Protein AF-A0A1T5CNG0-F1 (afdb_monomer_lite)

Sequence (67 aa):
MSELELKSGKTFCFIDQYETLEARIVYGKTLEGTNAFKIWVNGKPILITKIFTSVDDKLKELISRYS

Radius of gyration: 15.16 Å; chains: 1; bounding box: 30×28×41 Å

Structure (mmCIF, N/CA/C/O backbone):
data_AF-A0A1T5CNG0-F1
#
_entry.id   AF-A0A1T5CNG0-F1
#
loop_
_atom_site.group_PDB
_atom_site.id
_atom_site.type_symbol
_atom_site.label_atom_id
_atom_site.label_alt_id
_atom_site.label_comp_id
_atom_site.label_asym_id
_atom_site.label_entity_id
_atom_site.label_seq_id
_atom_site.pdbx_PDB_ins_code
_atom_site.Cartn_x
_atom_site.Cartn_y
_atom_site.Cartn_z
_atom_site.occupancy
_atom_site.B_iso_or_equiv
_atom_site.auth_seq_id
_atom_site.auth_comp_id
_atom_site.auth_asym_id
_atom_site.auth_atom_id
_atom_site.pdbx_PDB_model_num
ATOM 1 N N . MET A 1 1 ? 7.082 -10.360 11.328 1.00 62.16 1 MET A N 1
ATOM 2 C CA . MET A 1 1 ? 7.165 -8.893 11.489 1.00 62.16 1 MET A CA 1
ATOM 3 C C . MET A 1 1 ? 6.298 -8.502 12.663 1.00 62.16 1 MET A C 1
ATOM 5 O O . MET A 1 1 ? 5.213 -9.058 12.798 1.00 62.16 1 MET A O 1
ATOM 9 N N . SER A 1 2 ? 6.784 -7.612 13.516 1.00 70.00 2 SER A N 1
ATOM 10 C CA . SER A 1 2 ? 6.026 -7.082 14.645 1.00 70.00 2 SER A CA 1
ATOM 11 C C . SER A 1 2 ? 5.060 -5.980 14.193 1.00 70.00 2 SER A C 1
ATOM 13 O O . SER A 1 2 ? 5.257 -5.332 13.165 1.00 70.00 2 SER A O 1
ATOM 15 N N . GLU A 1 3 ? 4.011 -5.736 14.976 1.00 63.97 3 GLU A N 1
ATOM 16 C CA . GLU A 1 3 ? 3.059 -4.646 14.722 1.00 63.97 3 GLU A CA 1
ATOM 17 C C . GLU A 1 3 ? 3.742 -3.265 14.729 1.00 63.97 3 GLU A C 1
ATOM 19 O O . GLU A 1 3 ? 3.338 -2.357 14.004 1.00 63.97 3 GLU A O 1
ATOM 24 N N . LEU A 1 4 ? 4.811 -3.115 15.517 1.00 67.88 4 LEU A N 1
ATOM 25 C CA . LEU A 1 4 ? 5.575 -1.875 15.638 1.00 67.88 4 LEU A CA 1
ATOM 26 C C . LEU A 1 4 ? 6.320 -1.543 14.336 1.00 67.88 4 LEU A C 1
ATOM 28 O O . LEU A 1 4 ? 6.251 -0.408 13.868 1.00 67.88 4 LEU A O 1
ATOM 32 N N . GLU A 1 5 ? 6.934 -2.553 13.710 1.00 66.62 5 GLU A N 1
ATOM 33 C CA . GLU A 1 5 ? 7.589 -2.438 12.396 1.00 66.62 5 GLU A CA 1
ATOM 34 C C . GLU A 1 5 ? 6.592 -2.083 11.281 1.00 66.62 5 GLU A C 1
ATOM 36 O O . GLU A 1 5 ? 6.922 -1.376 10.330 1.00 66.62 5 GLU A O 1
ATOM 41 N N . LEU A 1 6 ? 5.350 -2.561 11.392 1.00 67.50 6 LEU A N 1
ATOM 42 C CA . LEU A 1 6 ? 4.288 -2.239 10.440 1.00 67.50 6 LEU A CA 1
ATOM 43 C C . LEU A 1 6 ? 3.758 -0.809 10.629 1.00 67.50 6 LEU A C 1
ATOM 45 O O . LEU A 1 6 ? 3.432 -0.152 9.639 1.00 67.50 6 LEU A O 1
ATOM 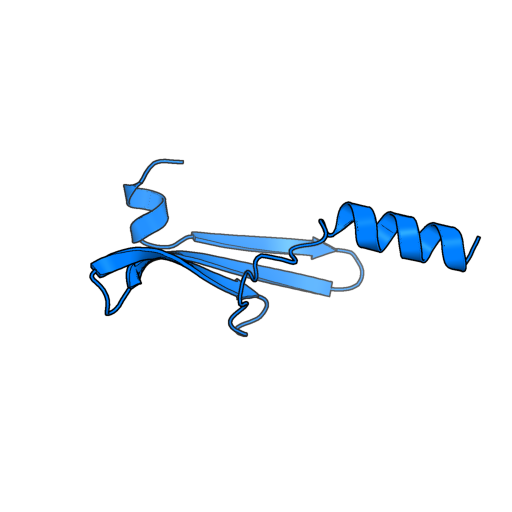49 N N . LYS A 1 7 ? 3.703 -0.301 11.868 1.00 72.12 7 LYS A N 1
ATOM 50 C CA . LYS A 1 7 ? 3.279 1.080 12.177 1.00 72.12 7 LYS A CA 1
ATOM 51 C C . LYS A 1 7 ? 4.301 2.133 11.755 1.00 72.12 7 LYS A C 1
ATOM 53 O O . LYS A 1 7 ? 3.903 3.182 11.257 1.00 72.12 7 LYS A O 1
ATOM 58 N N . SER A 1 8 ? 5.599 1.863 11.914 1.00 77.19 8 SER A N 1
ATOM 59 C CA . SER A 1 8 ? 6.662 2.747 11.401 1.00 77.19 8 SER A CA 1
ATOM 60 C C . SER A 1 8 ? 6.698 2.794 9.872 1.00 77.19 8 SER A C 1
ATOM 62 O O . SER A 1 8 ? 7.239 3.728 9.279 1.00 77.19 8 SER A O 1
ATOM 64 N N . GLY A 1 9 ? 6.086 1.797 9.235 1.00 80.50 9 GLY A N 1
ATOM 65 C CA . GLY A 1 9 ? 6.169 1.583 7.809 1.00 80.50 9 GLY A CA 1
ATOM 66 C C . GLY A 1 9 ? 7.419 0.808 7.430 1.00 80.50 9 GLY A C 1
ATOM 67 O O . GLY A 1 9 ? 8.464 0.921 8.071 1.00 80.50 9 GLY A O 1
ATOM 68 N N . LYS A 1 10 ? 7.307 0.033 6.355 1.00 84.06 10 LYS A N 1
ATOM 69 C CA . LYS A 1 10 ? 8.413 -0.723 5.781 1.00 84.06 10 LYS A CA 1
ATOM 70 C C . LYS A 1 10 ? 8.430 -0.569 4.270 1.00 84.06 10 LYS A C 1
ATOM 72 O O . LYS A 1 10 ? 7.380 -0.631 3.630 1.00 84.06 10 LYS A O 1
ATOM 77 N N . THR A 1 11 ? 9.624 -0.378 3.727 1.00 85.50 11 THR A N 1
ATOM 78 C CA . THR A 1 11 ? 9.870 -0.332 2.287 1.00 85.50 11 THR A CA 1
ATOM 79 C C . THR A 1 11 ? 10.507 -1.643 1.846 1.00 85.50 11 THR A C 1
ATOM 81 O O . THR A 1 11 ? 11.408 -2.159 2.508 1.00 85.50 11 THR A O 1
ATOM 84 N N . PHE A 1 12 ? 10.015 -2.184 0.740 1.00 83.94 12 PHE A N 1
ATOM 85 C CA . PHE A 1 12 ? 10.502 -3.379 0.072 1.00 83.94 12 PHE A CA 1
ATOM 86 C C . PHE A 1 12 ? 10.914 -2.982 -1.339 1.00 83.94 12 PHE A C 1
ATOM 88 O O . PHE A 1 12 ? 10.102 -2.424 -2.071 1.00 83.94 12 PHE A O 1
ATOM 95 N N . CYS A 1 13 ? 12.153 -3.270 -1.717 1.00 83.50 13 CYS A N 1
ATOM 96 C CA . CYS A 1 13 ? 12.639 -3.023 -3.068 1.00 83.50 13 CYS A CA 1
ATOM 97 C C . CYS A 1 13 ? 12.847 -4.366 -3.759 1.00 83.50 13 CYS A C 1
ATOM 99 O O . CYS A 1 13 ? 13.627 -5.193 -3.285 1.00 83.50 13 CYS A O 1
ATOM 101 N N . PHE A 1 14 ? 12.147 -4.570 -4.867 1.00 80.69 14 PHE A N 1
ATOM 102 C CA . PHE A 1 14 ? 12.343 -5.691 -5.772 1.00 80.69 14 PHE A CA 1
ATOM 103 C C . PHE A 1 14 ? 13.051 -5.159 -7.009 1.00 80.69 14 PHE A C 1
ATOM 105 O O . PHE A 1 14 ? 12.594 -4.197 -7.618 1.00 80.69 14 PHE A O 1
ATOM 112 N N . ILE A 1 15 ? 14.191 -5.748 -7.343 1.00 81.38 15 ILE A N 1
ATOM 113 C CA . ILE A 1 15 ? 14.956 -5.391 -8.534 1.00 81.38 15 ILE A CA 1
ATOM 114 C C . ILE A 1 15 ? 14.886 -6.602 -9.453 1.00 81.38 15 ILE A C 1
ATOM 116 O O . ILE A 1 15 ? 15.364 -7.673 -9.077 1.00 81.38 15 ILE A O 1
ATOM 120 N N . ASP A 1 16 ? 14.281 -6.431 -10.622 1.00 76.56 16 ASP A N 1
ATOM 121 C CA . ASP A 1 16 ? 14.369 -7.385 -11.725 1.00 76.56 16 ASP A CA 1
ATOM 122 C C . ASP A 1 16 ? 15.154 -6.754 -12.887 1.00 76.56 16 ASP A C 1
ATOM 124 O O . ASP A 1 16 ? 15.408 -5.549 -12.918 1.00 76.56 16 ASP A O 1
ATOM 128 N N . GLN A 1 17 ? 15.546 -7.568 -13.862 1.00 75.38 17 GLN A N 1
ATOM 129 C CA . GLN A 1 17 ? 16.306 -7.175 -15.049 1.00 75.38 17 GLN A CA 1
ATOM 130 C C . GLN A 1 17 ? 15.619 -6.103 -15.926 1.00 75.38 17 GLN A C 1
ATOM 132 O O . GLN A 1 17 ? 16.272 -5.521 -16.791 1.00 75.38 17 GLN A O 1
ATOM 137 N N . TYR A 1 18 ? 14.330 -5.825 -15.704 1.00 71.25 18 TYR A N 1
ATOM 138 C CA . TYR A 1 18 ? 13.546 -4.840 -16.458 1.00 71.25 18 TYR A CA 1
ATOM 139 C C . TYR A 1 18 ? 13.095 -3.632 -15.632 1.00 71.25 18 TYR A C 1
ATOM 141 O O . TYR A 1 18 ? 12.898 -2.555 -16.197 1.00 71.25 18 TYR A O 1
ATOM 149 N N . GLU A 1 19 ? 12.926 -3.776 -14.315 1.00 72.62 19 GLU A N 1
ATOM 150 C CA . GLU A 1 19 ? 12.400 -2.703 -13.474 1.00 72.62 19 GLU A CA 1
ATOM 151 C C . GLU A 1 19 ? 12.795 -2.830 -11.998 1.00 72.62 19 GLU A C 1
ATOM 153 O O . GLU A 1 19 ? 12.977 -3.920 -11.455 1.00 72.62 19 GLU A O 1
ATOM 158 N N . THR A 1 20 ? 12.873 -1.673 -11.337 1.00 81.31 20 THR A N 1
ATOM 159 C CA . THR A 1 20 ? 12.923 -1.577 -9.877 1.00 81.31 20 THR A CA 1
ATOM 160 C C . THR A 1 20 ? 11.527 -1.244 -9.368 1.00 81.31 20 THR A C 1
ATOM 162 O O . THR A 1 20 ? 10.962 -0.201 -9.708 1.00 81.31 20 THR A O 1
ATOM 165 N N . LEU A 1 21 ? 10.986 -2.119 -8.528 1.00 84.06 21 LEU A N 1
ATOM 166 C CA . LEU A 1 21 ? 9.696 -1.960 -7.878 1.00 84.06 21 LEU A CA 1
ATOM 167 C C . LEU A 1 21 ? 9.908 -1.677 -6.388 1.00 84.06 21 LEU A C 1
ATOM 169 O O . LEU A 1 21 ? 10.342 -2.537 -5.622 1.00 84.06 21 LEU A O 1
ATOM 173 N N . GLU A 1 22 ? 9.586 -0.457 -5.970 1.00 87.88 22 GLU A N 1
ATOM 174 C CA . GLU A 1 22 ? 9.601 -0.032 -4.573 1.00 87.88 22 GLU A CA 1
ATOM 175 C C . GLU A 1 22 ? 8.182 -0.089 -4.002 1.00 87.88 22 GLU A C 1
ATOM 177 O O . GLU A 1 22 ? 7.310 0.678 -4.405 1.00 87.88 22 GLU A O 1
ATOM 182 N N . ALA A 1 23 ? 7.947 -0.972 -3.037 1.00 87.88 23 ALA A N 1
ATOM 183 C CA . ALA A 1 23 ? 6.695 -1.072 -2.305 1.00 87.88 23 ALA A CA 1
ATOM 184 C C . ALA A 1 23 ? 6.859 -0.550 -0.873 1.00 87.88 23 ALA A C 1
ATOM 186 O O . ALA A 1 23 ? 7.625 -1.100 -0.085 1.00 87.88 23 ALA A O 1
ATOM 187 N N . ARG A 1 24 ? 6.096 0.474 -0.488 1.00 87.38 24 ARG A N 1
ATOM 188 C CA . ARG A 1 24 ? 6.018 0.962 0.895 1.00 87.38 24 ARG A CA 1
ATOM 189 C C . ARG A 1 24 ? 4.697 0.542 1.517 1.00 87.38 24 ARG A C 1
ATOM 191 O O . ARG A 1 24 ? 3.637 0.851 0.983 1.00 87.38 24 ARG A O 1
ATOM 198 N N . ILE A 1 25 ? 4.757 -0.111 2.670 1.00 86.56 25 ILE A N 1
ATOM 199 C CA . ILE A 1 25 ? 3.587 -0.585 3.413 1.00 86.56 25 ILE A CA 1
ATOM 200 C C . ILE A 1 25 ? 3.598 0.055 4.795 1.00 86.56 25 ILE A C 1
ATOM 202 O O . ILE A 1 25 ? 4.598 -0.020 5.503 1.00 86.56 25 ILE A O 1
ATOM 206 N N . VAL A 1 26 ? 2.487 0.674 5.187 1.00 86.44 26 VAL A N 1
ATOM 207 C CA . VAL A 1 26 ? 2.303 1.291 6.508 1.00 86.44 26 VAL A CA 1
ATOM 208 C C . VAL A 1 26 ? 0.975 0.831 7.088 1.00 86.44 26 VAL A C 1
ATOM 210 O O . VAL A 1 26 ? -0.052 0.916 6.422 1.00 86.44 26 VAL A O 1
ATOM 213 N N . TYR A 1 27 ? 0.970 0.376 8.333 1.00 84.19 27 TYR A N 1
ATOM 214 C CA . TYR A 1 27 ? -0.246 0.037 9.064 1.00 84.19 27 TYR A CA 1
ATOM 215 C C . TYR A 1 27 ? -0.686 1.211 9.939 1.00 84.19 27 TYR A C 1
ATOM 217 O O . TYR A 1 27 ? 0.113 1.773 10.687 1.00 84.19 27 TYR A O 1
ATOM 225 N N . GLY A 1 28 ? -1.957 1.598 9.861 1.00 82.88 28 GLY A N 1
ATOM 226 C CA . GLY A 1 28 ? -2.473 2.715 10.647 1.00 82.88 28 GLY A CA 1
ATOM 227 C C . GLY A 1 28 ? -3.992 2.749 10.726 1.00 82.88 28 GLY A C 1
ATOM 228 O O . GLY A 1 28 ? -4.678 1.909 10.149 1.00 82.88 28 GLY A O 1
ATOM 229 N N . LYS A 1 29 ? -4.521 3.743 11.445 1.00 83.31 29 LYS A N 1
ATOM 230 C CA . LYS A 1 29 ? -5.965 3.977 11.540 1.00 83.31 29 LYS A CA 1
ATOM 231 C C . LYS A 1 29 ? -6.493 4.765 10.343 1.00 83.31 29 LYS A C 1
ATOM 233 O O . LYS A 1 29 ? -5.850 5.701 9.861 1.00 83.31 29 LYS A O 1
ATOM 238 N N . THR A 1 30 ? -7.675 4.381 9.884 1.00 80.06 30 THR A N 1
ATOM 239 C CA . THR A 1 30 ? -8.507 5.144 8.955 1.00 80.06 30 THR A CA 1
ATOM 240 C C . THR A 1 30 ? -9.160 6.322 9.682 1.00 80.06 30 THR A C 1
ATOM 242 O O . THR A 1 30 ? -9.133 6.405 10.912 1.00 80.06 30 THR A O 1
ATOM 245 N N . LEU A 1 31 ? -9.777 7.232 8.920 1.00 78.38 31 LEU A N 1
ATOM 246 C CA . LEU A 1 31 ? -10.581 8.325 9.482 1.00 78.38 31 LEU A CA 1
ATOM 247 C C . LEU A 1 31 ? -11.778 7.805 10.297 1.00 78.38 31 LEU A C 1
ATOM 249 O O . LEU A 1 31 ? -12.197 8.448 11.251 1.00 78.38 31 LEU A O 1
ATOM 253 N N . GLU A 1 32 ? -12.274 6.615 9.961 1.00 84.62 32 GLU A N 1
ATOM 254 C CA . GLU A 1 32 ? -13.373 5.927 10.648 1.00 84.62 32 GLU A CA 1
ATOM 255 C C . GLU A 1 32 ? -12.899 5.129 11.880 1.00 84.62 32 GLU A C 1
ATOM 257 O O . GLU A 1 32 ? -13.687 4.466 12.547 1.00 84.62 32 GLU A O 1
ATOM 262 N N . GLY A 1 33 ? -11.600 5.168 12.198 1.00 82.81 33 GLY A N 1
ATOM 263 C CA . GLY A 1 33 ? -11.022 4.526 13.381 1.00 82.81 33 GLY A CA 1
ATOM 264 C C . GLY A 1 33 ? -10.713 3.033 13.232 1.00 82.81 33 GLY A C 1
ATOM 265 O O . GLY A 1 33 ? -10.151 2.443 14.159 1.00 82.81 33 GLY A O 1
ATOM 266 N N . THR A 1 34 ? -11.013 2.431 12.080 1.00 81.62 34 THR A N 1
ATOM 267 C CA . THR A 1 34 ? -10.620 1.054 11.742 1.00 81.62 34 THR A CA 1
ATOM 268 C C . THR A 1 34 ? -9.138 0.985 11.382 1.00 81.62 34 THR A C 1
ATOM 270 O O . THR A 1 34 ? -8.557 1.958 10.910 1.00 81.62 34 THR A O 1
ATOM 273 N N . ASN A 1 35 ? -8.489 -0.156 11.610 1.00 80.06 35 ASN A N 1
ATOM 274 C CA . ASN A 1 35 ? -7.096 -0.326 11.203 1.00 80.06 35 ASN A CA 1
ATOM 275 C C . ASN A 1 35 ? -7.010 -0.826 9.755 1.00 80.06 35 ASN A C 1
ATOM 277 O O . ASN A 1 35 ? -7.745 -1.733 9.368 1.00 80.06 35 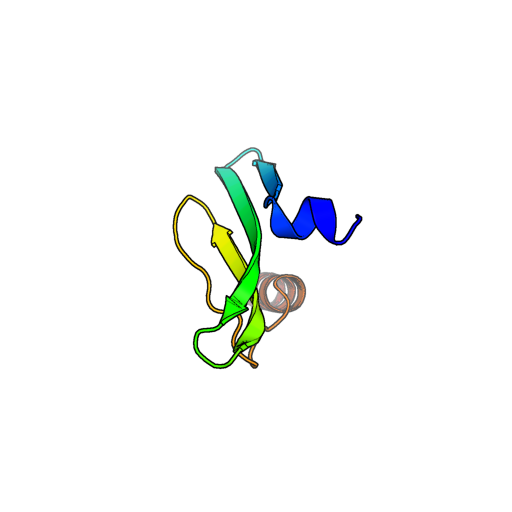ASN A O 1
ATOM 281 N N . ALA A 1 36 ? -6.088 -0.266 8.975 1.00 83.31 36 ALA A N 1
ATOM 282 C CA . ALA A 1 36 ? -5.872 -0.621 7.579 1.00 83.31 36 ALA A CA 1
ATOM 283 C C . ALA A 1 36 ? -4.396 -0.486 7.174 1.00 83.31 36 ALA A C 1
ATOM 285 O O . ALA A 1 36 ? -3.613 0.236 7.799 1.00 83.31 36 ALA A O 1
ATOM 286 N N . PHE A 1 37 ? -4.029 -1.161 6.084 1.00 83.25 37 PHE A N 1
ATOM 287 C CA . PHE A 1 37 ? -2.741 -0.972 5.423 1.00 83.25 37 PHE A CA 1
ATOM 288 C C . PHE A 1 37 ? -2.846 0.123 4.362 1.00 83.25 37 PHE A C 1
ATOM 290 O O . PHE A 1 37 ? -3.756 0.120 3.535 1.00 83.25 37 PHE A O 1
ATOM 297 N N . LYS A 1 38 ? -1.882 1.040 4.363 1.00 85.50 38 LYS A N 1
ATOM 298 C CA . LYS A 1 38 ? -1.619 1.981 3.277 1.00 85.50 38 LYS A CA 1
ATOM 299 C C . LYS A 1 38 ? -0.431 1.453 2.487 1.00 85.50 38 LYS A C 1
ATOM 301 O O . LYS A 1 38 ? 0.628 1.205 3.066 1.00 85.50 38 LYS A O 1
ATOM 306 N N . ILE A 1 39 ? -0.627 1.252 1.191 1.00 86.38 39 ILE A N 1
ATOM 307 C CA . ILE A 1 39 ? 0.370 0.654 0.307 1.00 86.38 39 ILE A CA 1
ATOM 308 C C . ILE A 1 39 ? 0.665 1.638 -0.815 1.00 86.38 39 ILE A C 1
ATOM 310 O O . ILE A 1 39 ? -0.256 2.171 -1.433 1.00 86.38 39 ILE A O 1
ATOM 314 N N . TRP A 1 40 ? 1.946 1.853 -1.084 1.00 88.06 40 TRP A N 1
ATOM 315 C CA . TRP A 1 40 ? 2.431 2.582 -2.248 1.00 88.06 40 TRP A CA 1
ATOM 316 C C . TRP A 1 40 ? 3.354 1.682 -3.052 1.00 88.06 40 TRP A C 1
ATOM 318 O O . TRP A 1 40 ? 4.160 0.971 -2.460 1.00 88.06 40 TRP A O 1
ATOM 328 N N . VAL A 1 41 ? 3.260 1.743 -4.376 1.00 85.88 41 VAL A N 1
ATOM 329 C CA . VAL A 1 41 ? 4.205 1.112 -5.300 1.00 85.88 41 VAL A CA 1
ATOM 330 C C . VAL A 1 41 ? 4.756 2.184 -6.228 1.00 85.88 41 VAL A C 1
ATOM 332 O O . VAL A 1 41 ? 3.983 2.916 -6.849 1.00 85.88 41 VAL A O 1
ATOM 335 N N . ASN A 1 42 ? 6.080 2.318 -6.291 1.00 87.31 42 ASN A N 1
ATOM 336 C CA . ASN A 1 42 ? 6.788 3.353 -7.049 1.00 87.31 42 ASN A CA 1
ATOM 337 C C . ASN A 1 42 ? 6.221 4.759 -6.772 1.00 87.31 42 ASN A C 1
ATOM 339 O O . ASN A 1 42 ? 5.907 5.526 -7.683 1.00 87.31 42 ASN A O 1
ATOM 343 N N . GLY A 1 43 ? 5.993 5.059 -5.488 1.00 82.88 43 GLY A N 1
ATOM 344 C CA . GLY A 1 43 ? 5.416 6.324 -5.017 1.00 82.88 43 GLY A CA 1
ATOM 345 C C . GLY A 1 43 ? 3.909 6.502 -5.258 1.00 82.88 43 GLY A C 1
ATOM 346 O O . GLY A 1 43 ? 3.331 7.467 -4.758 1.00 82.88 43 GLY A O 1
ATOM 347 N N . LYS A 1 44 ? 3.237 5.586 -5.967 1.00 84.31 44 LYS A N 1
ATOM 348 C CA . LYS A 1 44 ? 1.798 5.671 -6.267 1.00 84.31 44 LYS A CA 1
ATOM 349 C C . LYS A 1 44 ? 0.980 4.854 -5.262 1.00 84.31 44 LYS A C 1
ATOM 351 O O . LYS A 1 44 ? 1.319 3.696 -5.028 1.00 84.31 44 LYS A O 1
ATOM 356 N N . PRO A 1 45 ? -0.090 5.406 -4.664 1.00 81.25 45 PRO A N 1
ATOM 357 C CA . PRO A 1 45 ? -0.931 4.653 -3.739 1.00 81.25 45 PRO A CA 1
ATOM 358 C C . PRO A 1 45 ? -1.685 3.536 -4.473 1.00 81.25 45 PRO A C 1
ATOM 360 O O . PRO A 1 45 ? -2.194 3.748 -5.573 1.00 81.25 45 PRO A O 1
ATOM 363 N N . ILE A 1 46 ? -1.792 2.363 -3.847 1.00 78.19 46 ILE A N 1
ATOM 364 C CA . ILE A 1 46 ? -2.596 1.242 -4.344 1.00 78.19 46 ILE A CA 1
ATOM 365 C C . ILE A 1 46 ? -3.817 1.044 -3.450 1.00 78.19 46 ILE A C 1
ATOM 367 O O . ILE A 1 46 ? -3.728 1.030 -2.222 1.00 78.19 46 ILE A O 1
ATOM 371 N N . LEU A 1 47 ? -4.966 0.849 -4.092 1.00 66.00 47 LEU A N 1
ATOM 372 C CA . LEU A 1 47 ? -6.211 0.443 -3.454 1.00 66.00 47 LEU A CA 1
ATOM 373 C C . LEU A 1 47 ? -6.355 -1.076 -3.572 1.00 66.00 47 LEU A C 1
ATOM 375 O O . LEU A 1 47 ? -6.524 -1.602 -4.672 1.00 66.00 47 LEU A O 1
ATOM 379 N N . ILE A 1 48 ? -6.320 -1.782 -2.441 1.00 66.75 48 ILE A N 1
ATOM 380 C CA . ILE A 1 48 ? -6.734 -3.188 -2.401 1.00 66.75 48 ILE A CA 1
ATOM 381 C C . ILE A 1 48 ? -8.261 -3.202 -2.406 1.00 66.75 48 ILE A C 1
ATOM 383 O O . ILE A 1 48 ? -8.907 -2.947 -1.391 1.00 66.75 48 ILE A O 1
ATOM 387 N N . THR A 1 49 ? -8.845 -3.473 -3.567 1.00 57.00 49 THR A N 1
ATOM 388 C CA . THR A 1 49 ? -10.28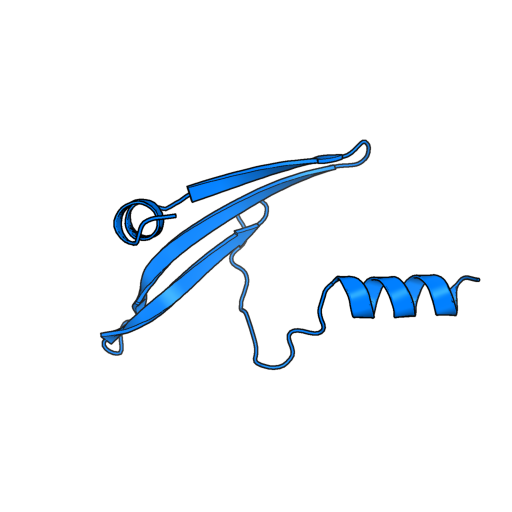3 -3.739 -3.673 1.00 57.00 49 THR A CA 1
ATOM 389 C C . THR A 1 49 ? -10.545 -5.226 -3.412 1.00 57.00 49 THR A C 1
ATOM 391 O O . THR A 1 49 ? -9.645 -6.049 -3.562 1.00 57.00 49 THR A O 1
ATOM 394 N N . LYS A 1 50 ? -11.778 -5.604 -3.040 1.00 52.22 50 LYS A N 1
ATOM 395 C CA . LYS A 1 50 ? -12.185 -7.019 -2.863 1.00 52.22 50 LYS A CA 1
ATOM 396 C C . LYS A 1 50 ? -11.927 -7.898 -4.101 1.00 52.22 50 LYS A C 1
ATOM 398 O O . LYS A 1 50 ? -11.943 -9.116 -3.982 1.00 52.22 50 LYS A O 1
ATOM 403 N N . ILE A 1 51 ? -11.682 -7.293 -5.263 1.00 51.06 51 ILE A N 1
ATOM 404 C CA . ILE A 1 51 ? -11.308 -7.958 -6.511 1.00 51.06 51 ILE A CA 1
ATOM 405 C C . ILE A 1 51 ? -9.780 -7.899 -6.634 1.00 51.06 51 ILE A C 1
ATOM 407 O O . ILE A 1 51 ? -9.223 -7.279 -7.536 1.00 51.06 51 ILE A O 1
ATOM 411 N N . PHE A 1 52 ? -9.081 -8.482 -5.665 1.00 48.97 52 PHE A N 1
ATOM 412 C CA . PHE A 1 52 ? -7.645 -8.694 -5.779 1.00 48.97 52 PHE A CA 1
ATOM 413 C C . PHE A 1 52 ? -7.454 -10.066 -6.421 1.00 48.97 52 PHE A C 1
ATOM 415 O O . PHE A 1 52 ? -7.278 -11.064 -5.727 1.00 48.97 52 PHE A O 1
ATOM 422 N N . THR A 1 53 ? -7.576 -10.145 -7.750 1.00 50.06 53 THR A N 1
ATOM 423 C CA . THR A 1 53 ? -7.090 -11.329 -8.467 1.00 50.06 53 THR A CA 1
ATOM 424 C C . THR A 1 53 ? -5.601 -11.408 -8.164 1.00 50.06 53 THR A C 1
ATOM 426 O O . THR A 1 53 ? -4.889 -10.426 -8.402 1.00 50.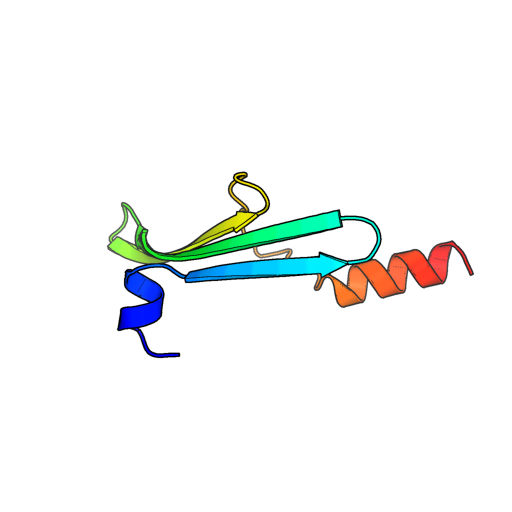06 53 THR A O 1
ATOM 429 N N . SER A 1 54 ? -5.144 -12.507 -7.557 1.00 50.69 54 SER A N 1
ATOM 430 C CA . SER A 1 54 ? -3.734 -12.643 -7.206 1.00 50.69 54 SER A CA 1
ATOM 431 C C . SER A 1 54 ? -2.904 -12.398 -8.467 1.00 50.69 54 SER A C 1
ATOM 433 O O . SER A 1 54 ? -3.301 -12.780 -9.571 1.00 50.69 54 SER A O 1
ATOM 435 N N . VAL A 1 55 ? -1.788 -11.685 -8.331 1.00 53.91 55 VAL A N 1
ATOM 436 C CA . VAL A 1 55 ? -0.912 -11.389 -9.472 1.00 53.91 55 VAL A CA 1
ATOM 437 C C . VAL A 1 55 ? -0.533 -12.687 -10.202 1.00 53.91 55 VAL A C 1
ATOM 439 O O . VAL A 1 55 ? -0.475 -12.680 -11.428 1.00 53.91 55 VAL A O 1
ATOM 442 N N . ASP A 1 56 ? -0.440 -13.809 -9.477 1.00 53.88 56 ASP A N 1
ATOM 443 C CA . ASP A 1 56 ? -0.250 -15.161 -10.015 1.00 53.88 56 ASP A CA 1
ATOM 444 C C . ASP A 1 56 ? -1.370 -15.621 -10.955 1.00 53.88 56 ASP A C 1
ATOM 446 O O . ASP A 1 56 ? -1.089 -16.198 -12.004 1.00 53.88 56 ASP A O 1
ATOM 450 N N . ASP A 1 57 ? -2.637 -15.372 -10.627 1.00 55.69 57 ASP A N 1
ATOM 451 C CA . ASP A 1 57 ? -3.763 -15.761 -11.486 1.00 55.69 57 ASP A CA 1
ATOM 452 C C . ASP A 1 57 ? -3.795 -14.926 -12.770 1.00 55.69 57 ASP A C 1
ATOM 454 O O . ASP A 1 57 ? -4.060 -15.451 -13.852 1.00 55.69 57 ASP A O 1
ATOM 458 N N . LYS A 1 58 ? -3.446 -13.637 -12.674 1.00 53.50 58 LYS A N 1
ATOM 459 C CA . LYS A 1 58 ? -3.345 -12.756 -13.845 1.00 53.50 58 LYS A CA 1
ATOM 460 C C . LYS A 1 58 ? -2.135 -13.101 -14.720 1.00 53.50 58 LYS A C 1
ATOM 462 O O . LYS A 1 58 ? -2.223 -13.013 -15.943 1.00 53.50 58 LYS A O 1
ATOM 467 N N . LEU A 1 59 ? -1.034 -13.543 -14.111 1.00 49.31 59 LEU A N 1
ATOM 468 C CA . LEU A 1 59 ? 0.134 -14.083 -14.811 1.00 49.31 59 LEU A CA 1
ATOM 469 C C . LEU A 1 59 ? -0.195 -15.393 -15.527 1.00 49.31 59 LEU A C 1
ATOM 471 O O . LEU A 1 59 ? 0.130 -15.528 -16.703 1.00 49.31 59 LEU A O 1
ATOM 475 N N . LYS A 1 60 ? -0.893 -16.327 -14.870 1.00 67.38 60 LYS A N 1
ATOM 476 C CA . LYS A 1 60 ? -1.366 -17.573 -15.498 1.00 67.38 60 LYS A CA 1
ATOM 477 C C . LYS A 1 60 ? -2.292 -17.300 -16.679 1.00 67.38 60 LYS A C 1
ATOM 479 O O . LYS A 1 60 ? -2.144 -17.932 -17.721 1.00 67.38 60 LYS A O 1
ATOM 484 N N . GLU A 1 61 ? -3.215 -16.350 -16.539 1.00 67.88 61 GLU A N 1
ATOM 485 C CA . GLU A 1 61 ? -4.114 -15.945 -17.623 1.00 67.88 61 GLU A CA 1
ATOM 486 C C . GLU A 1 61 ? -3.342 -15.354 -18.813 1.00 67.88 61 GLU A C 1
ATOM 488 O O . GLU A 1 61 ? -3.602 -15.719 -19.959 1.00 67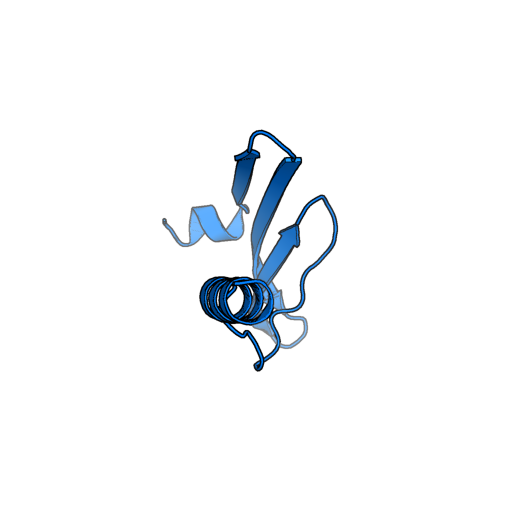.88 61 GLU A O 1
ATOM 493 N N . LEU A 1 62 ? -2.371 -14.471 -18.558 1.00 57.69 62 LEU A N 1
ATOM 494 C CA . LEU A 1 62 ? -1.527 -13.892 -19.606 1.00 57.69 62 LEU A CA 1
ATOM 495 C C . LEU A 1 62 ? -0.679 -14.957 -20.305 1.00 57.69 62 LEU A C 1
ATOM 497 O O . LEU A 1 62 ? -0.671 -14.999 -21.531 1.00 57.69 62 LEU A O 1
ATOM 501 N N . ILE A 1 63 ? -0.030 -15.848 -19.551 1.00 68.44 63 ILE A N 1
ATOM 502 C CA . ILE A 1 63 ? 0.732 -16.968 -20.117 1.00 68.44 63 ILE A CA 1
ATOM 503 C C . ILE A 1 63 ? -0.190 -17.817 -20.998 1.00 68.44 63 ILE A C 1
ATOM 505 O O . ILE A 1 63 ? 0.127 -18.044 -22.159 1.00 68.44 63 ILE A O 1
ATOM 509 N N . SER A 1 64 ? -1.373 -18.196 -20.507 1.00 70.19 64 SER A N 1
ATOM 510 C CA . SER A 1 64 ? -2.337 -19.003 -21.266 1.00 70.19 64 SER A CA 1
ATOM 511 C C . SER A 1 64 ? -2.868 -18.330 -22.535 1.00 70.19 64 SER A C 1
ATOM 513 O O . SER A 1 64 ? -3.272 -19.042 -23.448 1.00 70.19 64 SER A O 1
ATOM 515 N N . ARG A 1 65 ? -2.946 -16.995 -22.597 1.00 74.19 65 ARG A N 1
ATOM 516 C CA . ARG A 1 65 ? -3.432 -16.275 -23.791 1.00 74.19 65 ARG A CA 1
ATOM 517 C C . ARG A 1 65 ? -2.384 -16.155 -24.895 1.00 74.19 65 ARG A C 1
ATOM 519 O O . ARG A 1 65 ? -2.760 -15.937 -26.042 1.00 74.19 65 ARG A O 1
ATOM 526 N N . TYR A 1 66 ? -1.105 -16.228 -24.540 1.00 66.88 66 TYR A N 1
ATOM 527 C CA . TYR A 1 66 ? 0.019 -16.020 -25.456 1.00 66.88 66 TYR A CA 1
ATOM 528 C C . TYR A 1 66 ? 0.914 -17.267 -25.606 1.00 66.88 66 TYR A C 1
ATOM 530 O O . TYR A 1 66 ? 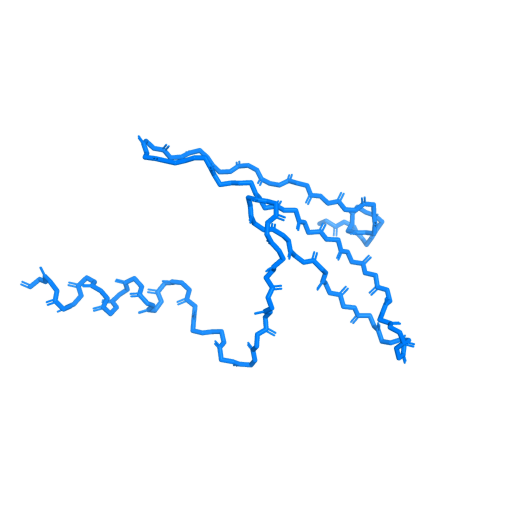2.005 -17.154 -26.163 1.00 66.88 66 TYR A O 1
ATOM 538 N N . SER A 1 67 ? 0.453 -18.430 -25.126 1.00 46.94 67 SER A N 1
ATOM 539 C CA . SER A 1 67 ? 1.021 -19.766 -25.388 1.00 46.94 67 SER A CA 1
ATOM 540 C C . SER A 1 67 ? 0.179 -20.490 -26.430 1.00 46.94 67 SER A C 1
ATOM 542 O O . SER A 1 67 ? 0.774 -21.168 -27.293 1.00 46.94 67 SER A O 1
#

pLDDT: mean 73.39, std 12.42, range [46.94, 88.06]

Organism: NCBI:txid561365

Foldseek 3Di:
DDPVDQQVWDWDWDDDPVDIKIKIWHWDADPVRDIDIWIDIPNHTDDDDPPCPDVVNVVVVVVVVVD

Secondary structure (DSSP, 8-state):
--HHHHHH-EEEEEE-SS-EEEEEEEEEE-TTS-EEEEEEETTEEE---S----HHHHHHHHHHHH-